Protein 7SGP (pdb70)

Solvent-accessible surface area: 6088 Å² total; per-residue (Å²): 196,114,14,36,94,25,66,8,110,47,67,10,83,18,64,2,101,29,175,136,49,161,107,111,4,98,0,28,2,16,0,10,0,30,49,121,134,0,51,96,8,0,113,110,63,28,97,45,1,43,81,25,0,75,132,7,0,54,72,23,23,19,145,81,1,86,73,115,172,17,57,76,135,2,54,87,44,0,66,66,84,0,41,94,62,12,150,47,17,102,1,86,67,8,65,34,88,53,35,92,53,144

Nearest PDB structures (foldseek):
  7sgn-assembly6_F  TM=9.863E-01  e=2.126E-18  Helicobacter pylori
  7sgo-assembly5_E  TM=9.899E-01  e=2.791E-17  Helicobacter pylori
  7sgn-assembly11_K  TM=9.844E-01  e=3.241E-16  Helicobacter pylori
  9hmf-assembly1_O  TM=9.910E-01  e=9.372E-13  Campylobacter jejuni
  6ahq-assembly1_I  TM=8.388E-01  e=2.238E-07  Vibrio alginolyticus

B-factor: mean 46.95, std 12.36, range [30.58, 98.34]

Foldseek 3Di:
DFADKAWLPDWDWEWAADPPHIKIKTWTKMFGWPHDVLVVVCVVCVVVLVVLLRVLVNDHHPVLCPDPVSVVVSFVSSQVSVQVPRDVGGTPTMDGPDIDMD

Structure (mmCIF, N/CA/C/O backbone):
data_7SGP
#
_entry.id   7SGP
#
_cell.length_a   41.513
_cell.length_b   59.986
_cell.length_c   60.969
_cell.angle_alpha   90.000
_cell.angle_beta   90.000
_cell.angle_gamma   90.000
#
_symmetry.space_group_name_H-M   'P 21 21 21'
#
loop_
_entity.id
_entity.type
_entity.pdbx_description
1 polymer 'Flagellar protein FliL'
2 water water
#
loop_
_atom_site.group_PDB
_atom_site.id
_atom_site.type_symbol
_atom_site.label_atom_id
_atom_site.label_alt_id
_atom_site.label_comp_id
_atom_site.label_asym_id
_atom_site.label_entity_id
_atom_site.label_seq_id
_atom_site.pdbx_PDB_ins_code
_atom_site.Cartn_x
_atom_site.Cartn_y
_atom_site.Cartn_z
_atom_site.occupancy
_atom_site.B_iso_or_equiv
_atom_site.auth_seq_id
_atom_site.auth_comp_id
_atom_site.auth_asym_id
_atom_site.auth_atom_id
_atom_site.pdbx_PDB_model_num
ATOM 1 N N . VAL A 1 12 ? 16.115 37.719 13.800 1.00 85.86 82 VAL A N 1
ATOM 2 C CA . VAL A 1 12 ? 15.413 39.013 13.938 1.00 81.35 82 VAL A CA 1
ATOM 3 C C . VAL A 1 12 ? 16.412 40.152 13.624 1.00 78.49 82 VAL A C 1
ATOM 4 O O . VAL A 1 12 ? 17.288 40.488 14.471 1.00 73.32 82 VAL A O 1
ATOM 8 N N . LEU A 1 13 ? 16.322 40.690 12.404 1.00 65.88 83 LEU A N 1
ATOM 9 C CA . LEU A 1 13 ? 17.075 41.890 11.953 1.00 63.39 83 LEU A CA 1
ATOM 10 C C . LEU A 1 13 ? 16.715 43.084 12.851 1.00 59.36 83 LEU A C 1
ATOM 11 O O . LEU A 1 13 ? 15.548 43.456 12.865 1.00 60.38 83 LEU A O 1
ATOM 16 N N . GLY A 1 14 ? 17.688 43.661 13.565 1.00 58.68 84 GLY A N 1
ATOM 17 C CA . GLY A 1 14 ? 17.506 44.877 14.381 1.00 54.07 84 GLY A CA 1
ATOM 18 C C . GLY A 1 14 ? 16.979 46.030 13.536 1.00 47.24 84 GLY A C 1
ATOM 19 O O . GLY A 1 14 ? 16.868 45.948 12.315 1.00 51.85 84 GLY A O 1
ATOM 20 N N . PRO A 1 15 ? 16.641 47.171 14.149 1.00 47.45 85 PRO A N 1
ATOM 21 C CA . PRO A 1 15 ? 16.328 48.364 13.364 1.00 47.34 85 PRO A CA 1
ATOM 22 C C . PRO A 1 15 ? 17.480 48.683 12.386 1.00 46.24 85 PRO A C 1
ATOM 23 O O . PRO A 1 15 ? 18.635 48.450 12.712 1.00 42.22 85 PRO A O 1
ATOM 27 N N . LEU A 1 16 ? 17.133 49.088 11.170 1.00 40.21 86 LEU A N 1
ATOM 28 C CA . LEU A 1 16 ? 18.100 49.367 10.092 1.00 45.49 86 LEU A CA 1
ATOM 29 C C . LEU A 1 16 ? 18.220 50.863 9.943 1.00 46.71 86 LEU A C 1
ATOM 30 O O . LEU A 1 16 ? 17.190 51.552 9.916 1.00 52.45 86 LEU A O 1
ATOM 35 N N . TYR A 1 17 ? 19.440 51.365 9.912 1.00 43.89 87 TYR A N 1
ATOM 36 C CA . TYR A 1 17 ? 19.649 52.803 9.657 1.00 37.15 87 TYR A CA 1
ATOM 37 C C . TYR A 1 17 ? 20.544 52.919 8.443 1.00 41.28 87 TYR A C 1
ATOM 38 O O . TYR A 1 17 ? 21.684 52.368 8.463 1.00 39.91 87 TYR A O 1
ATOM 47 N N . ALA A 1 18 ? 20.044 53.654 7.451 1.00 41.06 88 ALA A N 1
ATOM 48 C CA . ALA A 1 18 ? 20.752 54.038 6.220 1.00 40.33 88 ALA A CA 1
ATOM 49 C C . ALA A 1 18 ? 21.373 55.417 6.428 1.00 41.85 88 ALA A C 1
ATOM 50 O O . ALA A 1 18 ? 20.624 56.340 6.714 1.00 41.37 88 ALA A O 1
ATOM 52 N N . ILE A 1 19 ? 22.699 55.551 6.293 1.00 35.53 89 ILE A N 1
ATOM 53 C CA . ILE A 1 19 ? 23.325 56.895 6.227 1.00 44.70 89 ILE A CA 1
ATOM 54 C C . ILE A 1 19 ? 22.843 57.543 4.923 1.00 47.98 89 ILE A C 1
ATOM 55 O O . ILE A 1 19 ? 22.842 56.862 3.892 1.00 47.58 89 ILE A O 1
ATOM 60 N N . ASP A 1 20 ? 22.412 58.805 4.972 1.00 55.98 90 ASP A N 1
ATOM 61 C CA . ASP A 1 20 ? 21.645 59.419 3.843 1.00 67.55 90 ASP A CA 1
ATOM 62 C C . ASP A 1 20 ? 22.525 59.436 2.589 1.00 64.68 90 ASP A C 1
ATOM 63 O O . ASP A 1 20 ? 22.141 58.836 1.571 1.00 82.52 90 ASP A O 1
ATOM 68 N N . ALA A 1 21 ? 23.702 60.025 2.714 1.00 49.92 91 ALA A N 1
ATOM 69 C CA . ALA A 1 21 ? 24.635 60.346 1.622 1.00 53.61 91 ALA A CA 1
ATOM 70 C C . ALA A 1 21 ? 25.640 59.215 1.421 1.00 48.65 91 ALA A C 1
ATOM 71 O O . ALA A 1 21 ? 26.154 58.649 2.387 1.00 43.77 91 ALA A O 1
ATOM 73 N N . PRO A 1 22 ? 25.961 58.890 0.154 1.00 43.81 92 PRO A N 1
ATOM 74 C CA . PRO A 1 22 ? 27.096 58.042 -0.151 1.00 45.36 92 PRO A CA 1
ATOM 75 C C . PRO A 1 22 ? 28.414 58.665 0.323 1.00 42.07 92 PRO A C 1
ATOM 76 O O . PRO A 1 22 ? 28.558 59.844 0.433 1.00 39.15 92 PRO A O 1
ATOM 80 N N . PHE A 1 23 ? 29.374 57.812 0.618 1.00 39.49 93 PHE A N 1
ATOM 81 C CA . PHE A 1 23 ? 30.767 58.248 0.828 1.00 36.58 93 PHE A CA 1
ATOM 82 C C . PHE A 1 23 ? 31.516 58.111 -0.490 1.00 38.68 93 PHE A C 1
ATOM 83 O O . PHE A 1 23 ? 31.279 57.135 -1.249 1.00 40.31 93 PHE A O 1
ATOM 91 N N . ALA A 1 24 ? 32.283 59.133 -0.834 1.00 37.63 94 ALA A N 1
ATOM 92 C CA . ALA A 1 24 ? 33.140 59.150 -2.038 1.00 40.21 94 ALA A CA 1
ATOM 93 C C . ALA A 1 24 ? 34.507 59.601 -1.565 1.00 41.30 94 ALA A C 1
ATOM 94 O O . ALA A 1 24 ? 34.582 60.738 -1.065 1.00 39.63 94 ALA A O 1
ATOM 96 N N . VAL A 1 25 ? 35.497 58.714 -1.608 1.00 36.17 95 VAL A N 1
ATOM 97 C CA . VAL A 1 25 ? 36.866 59.011 -1.107 1.00 39.07 95 VAL A CA 1
ATOM 98 C C . VAL A 1 25 ? 37.928 58.517 -2.090 1.00 38.53 95 VAL A C 1
ATOM 99 O O . VAL A 1 25 ? 37.616 57.678 -2.969 1.00 39.92 95 VAL A O 1
ATOM 103 N N . ASN A 1 26 ? 39.138 59.044 -1.906 1.00 39.61 96 ASN A N 1
ATOM 104 C CA . ASN A 1 26 ? 40.410 58.513 -2.457 1.00 49.78 96 ASN A CA 1
ATOM 105 C C . ASN A 1 26 ? 40.829 57.253 -1.713 1.00 48.44 96 ASN A C 1
ATOM 106 O O . ASN A 1 26 ? 40.739 57.225 -0.471 1.00 47.64 96 ASN A O 1
ATOM 111 N N . LEU A 1 27 ? 41.292 56.282 -2.479 1.00 44.33 97 LEU A N 1
ATOM 112 C CA . LEU A 1 27 ? 42.118 55.157 -1.993 1.00 46.96 97 LEU A CA 1
ATOM 113 C C . LEU A 1 27 ? 43.507 55.235 -2.629 1.00 52.61 97 LEU A C 1
ATOM 114 O O . LEU A 1 27 ? 43.606 55.563 -3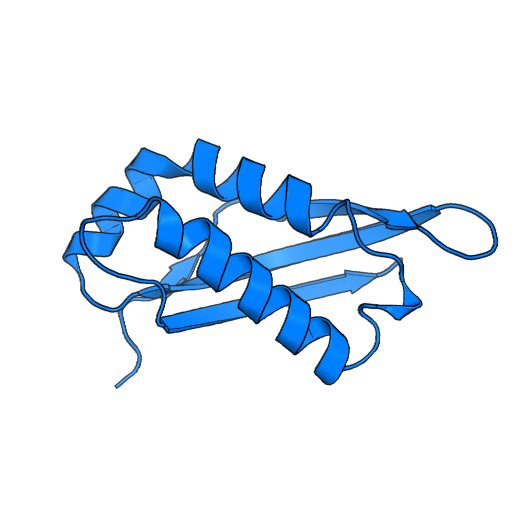.854 1.00 53.22 97 LEU A O 1
ATOM 119 N N . VAL A 1 28 ? 44.500 54.747 -1.895 1.00 53.33 98 VAL A N 1
ATOM 120 C CA . VAL A 1 28 ? 45.899 54.546 -2.387 1.00 47.47 98 VAL A CA 1
ATOM 121 C C . VAL A 1 28 ? 45.946 53.363 -3.356 1.00 45.89 98 VAL A C 1
ATOM 122 O O . VAL A 1 28 ? 45.229 52.335 -3.125 1.00 46.39 98 VAL A O 1
ATOM 126 N N . SER A 1 29 ? 46.673 53.546 -4.459 1.00 45.20 99 SER A N 1
ATOM 127 C CA . SER A 1 29 ? 46.927 52.512 -5.501 1.00 50.39 99 SER A CA 1
ATOM 128 C C . SER A 1 29 ? 48.392 52.608 -5.918 1.00 47.73 99 SER A C 1
ATOM 129 O O . SER A 1 29 ? 48.991 53.648 -5.675 1.00 46.79 99 SER A O 1
ATOM 132 N N . GLN A 1 30 ? 48.909 51.561 -6.559 1.00 49.43 100 GLN A N 1
ATOM 133 C CA . GLN A 1 30 ? 50.322 51.444 -6.998 1.00 53.68 100 GLN A CA 1
ATOM 134 C C . GLN A 1 30 ? 50.693 52.672 -7.834 1.00 59.65 100 GLN A C 1
ATOM 135 O O . GLN A 1 30 ? 51.704 53.326 -7.524 1.00 62.16 100 GLN A O 1
ATOM 141 N N . ASN A 1 31 ? 49.890 52.984 -8.845 1.00 63.68 101 ASN A N 1
ATOM 142 C CA . ASN A 1 31 ? 50.169 54.124 -9.748 1.00 70.28 101 ASN A CA 1
ATOM 143 C C . ASN A 1 31 ? 49.558 55.352 -9.073 1.00 68.79 101 ASN A C 1
ATOM 144 O O . ASN A 1 31 ? 50.114 55.787 -8.044 1.00 80.99 101 ASN A O 1
ATOM 149 N N . GLY A 1 32 ? 48.425 55.838 -9.565 1.00 64.25 102 GLY A N 1
ATOM 150 C CA . GLY A 1 32 ? 47.757 57.022 -8.995 1.00 68.38 102 GLY A CA 1
ATOM 151 C C . GLY A 1 32 ? 46.807 56.644 -7.878 1.00 59.43 102 GLY A C 1
ATOM 152 O O . GLY A 1 32 ? 46.871 55.527 -7.372 1.00 67.26 102 GLY A O 1
ATOM 153 N N . ARG A 1 33 ? 45.936 57.563 -7.506 1.00 56.16 103 ARG A N 1
ATOM 154 C CA . ARG A 1 33 ? 44.839 57.256 -6.577 1.00 54.55 103 ARG A CA 1
ATOM 155 C C . ARG A 1 33 ? 43.778 56.487 -7.352 1.00 49.08 103 ARG A C 1
ATOM 156 O O . ARG A 1 33 ? 43.718 56.557 -8.614 1.00 46.80 103 ARG A O 1
ATOM 164 N N . ARG A 1 34 ? 42.953 55.784 -6.603 1.00 43.90 104 ARG A N 1
ATOM 165 C CA . ARG A 1 34 ? 41.680 55.238 -7.099 1.00 44.38 104 ARG A CA 1
ATOM 166 C C . ARG A 1 34 ? 40.589 55.807 -6.193 1.00 43.74 104 ARG A C 1
ATOM 167 O O . ARG A 1 34 ? 40.909 56.626 -5.345 1.00 44.60 104 ARG A O 1
ATOM 175 N N . TYR A 1 35 ? 39.339 55.482 -6.488 1.00 44.72 105 TYR A N 1
ATOM 176 C CA . TYR A 1 35 ? 38.160 56.193 -5.971 1.00 44.02 105 TYR A CA 1
ATOM 177 C C . TYR A 1 35 ? 37.191 55.141 -5.493 1.00 41.49 105 TYR A C 1
ATOM 178 O O . TYR A 1 35 ? 37.015 54.120 -6.175 1.00 46.55 105 TYR A O 1
ATOM 187 N N . LEU A 1 36 ? 36.623 55.392 -4.329 1.00 41.04 106 LEU A N 1
ATOM 188 C CA . LEU A 1 36 ? 35.564 54.531 -3.775 1.00 36.35 106 LEU A CA 1
ATOM 189 C C . LEU A 1 36 ? 34.303 55.353 -3.603 1.00 33.39 106 LEU A C 1
ATOM 190 O O . LEU A 1 36 ? 34.390 56.409 -3.017 1.00 35.00 106 LEU A O 1
ATOM 195 N N . LYS A 1 37 ? 33.189 54.756 -3.978 1.00 35.12 107 LYS A N 1
ATOM 196 C CA . LYS A 1 37 ? 31.826 55.210 -3.654 1.00 38.80 107 LYS A CA 1
ATOM 197 C C . LYS A 1 37 ? 31.187 54.088 -2.853 1.00 37.23 107 LYS A C 1
ATOM 198 O O . LYS A 1 37 ? 31.141 52.940 -3.339 1.00 38.62 107 LYS A O 1
ATOM 204 N N . ALA A 1 38 ? 30.835 54.386 -1.605 1.00 36.10 108 ALA A N 1
ATOM 205 C CA . ALA A 1 38 ? 30.240 53.403 -0.685 1.00 40.15 108 ALA A CA 1
ATOM 206 C C . ALA A 1 38 ? 28.997 54.015 -0.026 1.00 38.36 108 ALA A C 1
ATOM 207 O O . ALA A 1 38 ? 29.029 55.178 0.437 1.00 36.07 108 ALA A O 1
ATOM 209 N N . SER A 1 39 ? 27.919 53.246 -0.006 1.00 34.75 109 SER A N 1
ATOM 210 C CA . SER A 1 39 ? 26.740 53.518 0.840 1.00 36.64 109 SER A CA 1
ATOM 211 C C . SER A 1 39 ? 26.707 52.496 1.966 1.00 32.82 109 SER A C 1
ATOM 212 O O . SER A 1 39 ? 26.829 51.308 1.703 1.00 35.64 109 SER A O 1
ATOM 215 N N . ILE A 1 40 ? 26.475 52.986 3.166 1.00 30.58 110 ILE A N 1
ATOM 216 C CA . ILE A 1 40 ? 26.445 52.186 4.420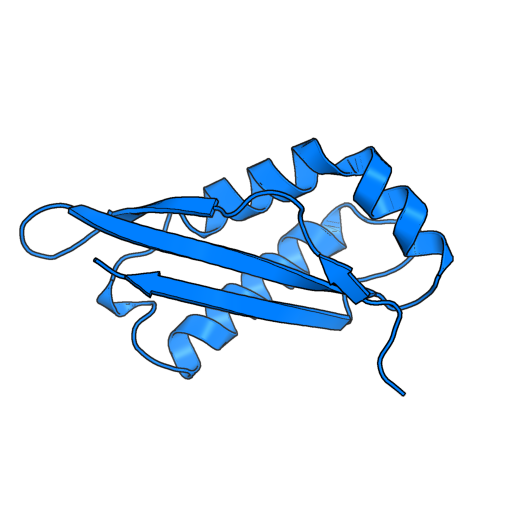 1.00 31.90 110 ILE A CA 1
ATOM 217 C C . ILE A 1 40 ? 25.067 52.233 5.087 1.00 34.36 110 ILE A C 1
ATOM 218 O O . ILE A 1 40 ? 24.504 53.323 5.256 1.00 34.10 110 ILE A O 1
ATOM 223 N N . SER A 1 41 ? 24.603 51.073 5.523 1.00 31.32 111 SER A N 1
ATOM 224 C CA . SER A 1 41 ? 23.492 50.895 6.466 1.00 36.13 111 SER A CA 1
ATOM 225 C C . SER A 1 41 ? 24.032 50.194 7.702 1.00 35.74 111 SER A C 1
ATOM 226 O O . SER A 1 41 ? 24.989 49.414 7.593 1.00 35.78 111 SER A O 1
ATOM 229 N N . LEU A 1 42 ? 23.418 50.493 8.842 1.00 35.27 112 LEU A N 1
ATOM 230 C CA . LEU A 1 42 ? 23.823 49.936 10.154 1.00 34.49 112 LEU A CA 1
ATOM 231 C C . LEU A 1 42 ? 22.679 49.105 10.705 1.00 34.07 112 LEU A C 1
ATOM 232 O O . LEU A 1 42 ? 21.513 49.560 10.662 1.00 38.39 112 LEU A O 1
ATOM 237 N N . GLU A 1 43 ? 22.984 47.946 11.254 1.00 34.74 113 GLU A N 1
ATOM 238 C CA . GLU A 1 43 ? 21.960 47.233 12.026 1.00 38.84 113 GLU A CA 1
ATOM 239 C C . GLU A 1 43 ? 22.143 47.590 13.506 1.00 33.11 113 GLU A C 1
ATOM 240 O O . GLU A 1 43 ? 23.218 47.377 13.989 1.00 32.35 113 GLU A O 1
ATOM 246 N N . LEU A 1 44 ? 21.132 48.163 14.137 1.00 42.12 114 LEU A N 1
ATOM 247 C CA . LEU A 1 44 ? 21.171 48.647 15.550 1.00 39.53 114 LEU A CA 1
ATOM 248 C C . LEU A 1 44 ? 20.669 47.561 16.514 1.00 42.44 114 LEU A C 1
ATOM 249 O O . LEU A 1 44 ? 19.816 46.749 16.117 1.00 40.41 114 LEU A O 1
ATOM 254 N N . SER A 1 45 ? 21.176 47.572 17.748 1.00 44.82 115 SER A N 1
ATOM 255 C CA . SER A 1 45 ? 20.792 46.625 18.830 1.00 46.67 115 SER A CA 1
ATOM 256 C C . SER A 1 45 ? 19.382 46.924 19.333 1.00 47.48 115 SER A C 1
ATOM 257 O O . SER A 1 45 ? 18.748 46.012 19.806 1.00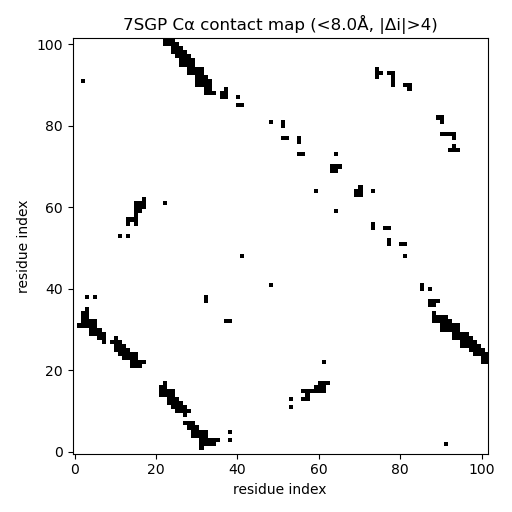 52.29 115 SER A O 1
ATOM 260 N N . ASN A 1 46 ? 18.915 48.165 19.266 1.00 49.63 116 ASN A N 1
ATOM 261 C CA . ASN A 1 46 ? 17.591 48.510 19.817 1.00 48.41 116 ASN A CA 1
ATOM 262 C C . ASN A 1 46 ? 17.102 49.752 19.103 1.00 52.87 116 ASN A C 1
ATOM 263 O O . ASN A 1 46 ? 17.925 50.400 18.422 1.00 44.89 116 ASN A O 1
ATOM 268 N N . GLU A 1 47 ? 15.816 50.041 19.279 1.00 51.34 117 GLU A N 1
ATOM 269 C CA . GLU A 1 47 ? 15.101 51.207 18.715 1.00 54.04 117 GLU A CA 1
ATOM 270 C C . GLU A 1 47 ? 15.665 52.525 19.241 1.00 48.32 117 GLU A C 1
ATOM 271 O O . GLU A 1 47 ? 15.648 53.485 18.462 1.00 46.32 117 GLU A O 1
ATOM 277 N N . LYS A 1 48 ? 16.055 52.639 20.513 1.00 51.93 118 LYS A N 1
ATOM 278 C CA . LYS A 1 48 ? 16.391 54.000 21.033 1.00 59.01 118 LYS A CA 1
ATOM 279 C C . LYS A 1 48 ? 17.764 54.418 20.502 1.00 56.66 118 LYS A C 1
ATOM 280 O O . LYS A 1 48 ? 17.999 55.631 20.402 1.00 56.80 118 LYS A O 1
ATOM 286 N N . LEU A 1 49 ? 18.577 53.466 20.032 1.00 49.01 119 LEU A N 1
ATOM 287 C CA . LEU A 1 49 ? 19.861 53.800 19.379 1.00 47.32 119 LEU A CA 1
ATOM 288 C C . LEU A 1 49 ? 19.595 54.609 18.106 1.00 44.00 119 LEU A C 1
ATOM 289 O O . LEU A 1 49 ? 20.461 55.409 17.725 1.00 44.21 119 LEU A O 1
ATOM 294 N N . LEU A 1 50 ? 18.391 54.523 17.537 1.00 45.34 120 LEU A N 1
ATOM 295 C CA . LEU A 1 50 ? 18.030 55.267 16.304 1.00 46.95 120 LEU A CA 1
ATOM 296 C C . LEU A 1 50 ? 18.116 56.788 16.524 1.00 47.20 120 LEU A C 1
ATOM 297 O O . LEU A 1 50 ? 18.628 57.498 15.626 1.00 43.58 120 LEU A O 1
ATOM 302 N N . ASN A 1 51 ? 17.668 57.323 17.660 1.00 43.49 121 ASN A N 1
ATOM 303 C CA . ASN A 1 51 ? 17.768 58.796 17.918 1.00 38.70 121 ASN A CA 1
ATOM 304 C C . ASN A 1 51 ? 19.254 59.177 17.977 1.00 31.29 121 ASN A C 1
ATOM 305 O O . ASN A 1 51 ? 19.704 60.177 17.328 1.00 37.64 121 ASN A O 1
ATOM 310 N N . GLU A 1 52 ? 20.033 58.368 18.669 1.00 34.36 122 GLU A N 1
ATOM 311 C CA . GLU A 1 52 ? 21.474 58.647 18.909 1.00 39.04 122 GLU A CA 1
ATOM 312 C C . GLU A 1 52 ? 22.229 58.700 17.579 1.00 36.37 122 GLU A C 1
ATOM 313 O O . GLU A 1 52 ? 22.995 59.635 17.378 1.00 35.52 122 GLU A O 1
ATOM 319 N N . VAL A 1 53 ? 21.984 57.770 16.651 1.00 38.88 123 VAL A N 1
ATOM 320 C CA . VAL A 1 53 ? 22.766 57.781 15.389 1.00 37.99 123 VAL A CA 1
ATOM 321 C C . VAL A 1 53 ? 22.323 58.985 14.569 1.00 39.22 123 VAL A C 1
ATOM 322 O O . VAL A 1 53 ? 23.177 59.586 13.925 1.00 42.05 123 VAL A O 1
ATOM 326 N N . LYS A 1 54 ? 21.046 59.343 14.594 1.00 39.70 124 LYS A N 1
ATOM 327 C CA . LYS A 1 54 ? 20.603 60.570 13.891 1.00 42.02 124 LYS A CA 1
ATOM 328 C C . LYS A 1 54 ? 21.259 61.808 14.524 1.00 35.53 124 LYS A C 1
ATOM 329 O O . LYS A 1 54 ? 21.770 62.678 13.780 1.00 36.73 124 LYS A O 1
ATOM 335 N N . VAL A 1 55 ? 21.307 61.895 15.848 1.00 40.05 125 VAL A N 1
ATOM 336 C CA . VAL A 1 55 ? 21.885 63.097 16.535 1.00 40.41 125 VAL A CA 1
ATOM 337 C C . VAL A 1 55 ? 23.386 63.178 16.244 1.00 40.38 125 VAL A C 1
ATOM 338 O O . VAL A 1 55 ? 23.907 64.297 15.970 1.00 37.11 125 VAL A O 1
ATOM 342 N N . LYS A 1 56 ? 24.080 62.040 16.273 1.00 38.52 126 LYS A N 1
ATOM 343 C CA . LYS A 1 56 ? 25.552 62.010 16.063 1.00 37.21 126 LYS A CA 1
ATOM 344 C C . LYS A 1 56 ? 25.907 61.810 14.578 1.00 39.70 126 LYS A C 1
ATOM 345 O O . LYS A 1 56 ? 27.046 61.397 14.304 1.00 40.64 126 LYS A O 1
ATOM 351 N N . ASP A 1 57 ? 25.001 62.113 13.649 1.00 42.38 127 ASP A N 1
ATOM 352 C CA . ASP A 1 57 ? 25.221 61.893 12.190 1.00 41.87 127 ASP A CA 1
ATOM 353 C C . ASP A 1 57 ? 26.599 62.408 11.729 1.00 47.28 127 ASP A C 1
ATOM 354 O O . ASP A 1 57 ? 27.323 61.684 10.957 1.00 38.94 127 ASP A O 1
ATOM 359 N N . THR A 1 58 ? 26.955 63.640 12.104 1.00 43.08 128 THR A N 1
ATOM 360 C CA . THR A 1 58 ? 28.216 64.284 11.678 1.00 44.27 128 THR A CA 1
ATOM 361 C C . THR A 1 58 ? 29.411 63.478 12.173 1.00 42.44 128 THR A C 1
ATOM 362 O O . THR A 1 58 ? 30.334 63.242 11.361 1.00 42.27 128 THR A O 1
ATOM 366 N N . ALA A 1 59 ? 29.417 63.107 13.452 1.00 40.94 129 ALA A N 1
ATOM 367 C CA . ALA A 1 59 ? 30.514 62.343 14.067 1.00 41.42 129 ALA A CA 1
ATOM 368 C C . ALA A 1 59 ? 30.577 60.954 13.407 1.00 38.31 129 ALA A C 1
ATOM 369 O O . ALA A 1 59 ? 31.661 60.426 13.236 1.00 35.20 129 ALA A O 1
ATOM 371 N N . ILE A 1 60 ? 29.442 60.346 13.094 1.00 37.78 130 ILE A N 1
ATOM 372 C CA . ILE A 1 60 ? 29.428 58.996 12.448 1.00 37.09 130 ILE A CA 1
ATOM 373 C C . ILE A 1 60 ? 30.038 59.097 11.038 1.00 35.36 130 ILE A C 1
ATOM 374 O O . ILE A 1 60 ? 30.944 58.334 10.738 1.00 35.43 130 ILE A O 1
ATOM 379 N N . LYS A 1 61 ? 29.641 60.083 10.248 1.00 34.39 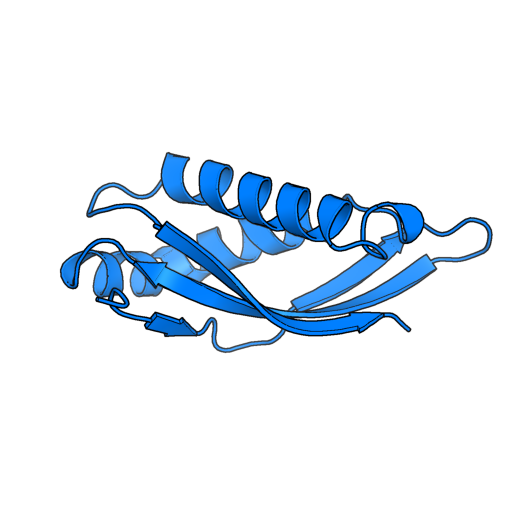131 LYS A N 1
ATOM 380 C CA . LYS A 1 61 ? 30.205 60.303 8.898 1.00 35.72 131 LYS A CA 1
ATOM 381 C C . LYS A 1 61 ? 31.695 60.581 8.965 1.00 35.95 131 LYS A C 1
ATOM 382 O O . LYS A 1 61 ? 32.424 60.008 8.161 1.00 34.89 131 LYS A O 1
ATOM 388 N N . ASP A 1 62 ? 32.146 61.459 9.851 1.00 39.39 132 ASP A N 1
ATOM 389 C CA . ASP A 1 62 ? 33.576 61.835 9.901 1.00 40.85 132 ASP A CA 1
ATOM 390 C C . ASP A 1 62 ? 34.410 60.612 10.278 1.00 39.05 132 ASP A C 1
ATOM 391 O O . ASP A 1 62 ? 35.532 60.493 9.768 1.00 47.67 132 ASP A O 1
ATOM 396 N N . THR A 1 63 ? 33.933 59.783 11.207 1.00 38.35 133 THR A N 1
ATOM 397 C CA . THR A 1 63 ? 34.620 58.530 11.624 1.00 40.99 133 THR A CA 1
ATOM 398 C C . THR A 1 63 ? 34.781 57.619 10.405 1.00 36.84 133 THR A C 1
ATOM 399 O O . THR A 1 63 ? 35.916 57.157 10.134 1.00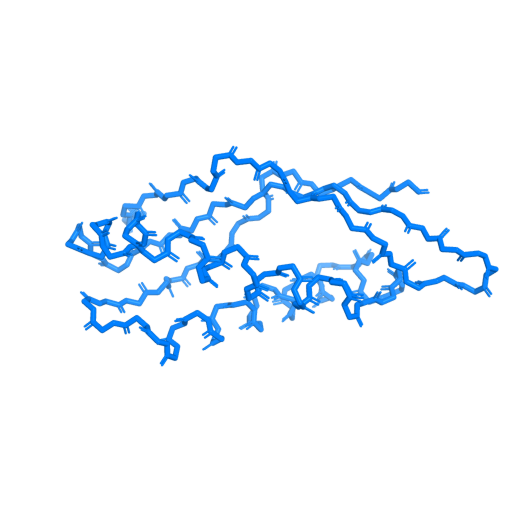 37.09 133 THR A O 1
ATOM 403 N N . ILE A 1 64 ? 33.698 57.424 9.670 1.00 36.28 134 ILE A N 1
ATOM 404 C CA . ILE A 1 64 ? 33.693 56.508 8.496 1.00 40.15 134 ILE A CA 1
ATOM 405 C C . ILE A 1 64 ? 34.644 57.056 7.424 1.00 39.95 134 ILE A C 1
ATOM 406 O O . ILE A 1 64 ? 35.437 56.292 6.907 1.00 35.66 134 ILE A O 1
ATOM 411 N N . ILE A 1 65 ? 34.560 58.345 7.110 1.00 35.87 135 ILE A N 1
ATOM 412 C CA . ILE A 1 65 ? 35.431 59.004 6.095 1.00 39.45 135 ILE A CA 1
ATOM 413 C C . ILE A 1 65 ? 36.912 58.776 6.447 1.00 42.61 135 ILE A C 1
ATOM 414 O O . ILE A 1 65 ? 37.709 58.442 5.540 1.00 44.11 135 ILE A O 1
ATOM 419 N N . GLU A 1 66 ? 37.268 58.972 7.708 1.00 44.32 136 GLU A N 1
ATOM 420 C CA . GLU A 1 66 ? 38.646 58.784 8.210 1.00 49.12 136 GLU A CA 1
ATOM 421 C C . GLU A 1 66 ? 39.060 57.311 8.080 1.00 47.56 136 GLU A C 1
ATOM 422 O O . GLU A 1 66 ? 40.198 57.060 7.716 1.00 42.98 136 GLU A O 1
ATOM 428 N N . ILE A 1 67 ? 38.173 56.370 8.364 1.00 37.27 137 ILE A N 1
ATOM 429 C CA . ILE A 1 67 ? 38.512 54.938 8.181 1.00 36.35 137 ILE A CA 1
ATOM 430 C C . ILE A 1 67 ? 38.640 54.660 6.666 1.00 37.03 137 ILE A C 1
ATOM 431 O O . ILE A 1 67 ? 39.641 54.123 6.264 1.00 35.79 137 ILE A O 1
ATOM 436 N N . LEU A 1 68 ? 37.691 55.037 5.839 1.00 40.34 138 LEU A N 1
ATOM 437 C CA . LEU A 1 68 ? 37.688 54.603 4.411 1.00 42.34 138 LEU A CA 1
ATOM 438 C C . LEU A 1 68 ? 38.895 55.190 3.696 1.00 39.11 138 LEU A C 1
ATOM 439 O O . LEU A 1 68 ? 39.507 54.482 2.850 1.00 42.05 138 LEU A O 1
ATOM 444 N N A SER A 1 69 ? 39.222 56.445 4.016 0.50 41.28 139 SER A N 1
ATOM 445 N N B SER A 1 69 ? 39.211 56.446 3.978 0.50 42.35 139 SER A N 1
ATOM 446 C CA A SER A 1 69 ? 40.275 57.269 3.357 0.50 44.13 139 SER A CA 1
ATOM 447 C CA B SER A 1 69 ? 40.273 57.208 3.272 0.50 45.89 139 SER A CA 1
ATOM 448 C C A SER A 1 69 ? 41.672 56.813 3.786 0.50 48.04 139 SER A C 1
ATOM 449 C C B SER A 1 69 ? 41.651 56.626 3.605 0.50 49.99 139 SER A C 1
ATOM 450 O O A SER A 1 69 ? 42.643 57.402 3.323 0.50 49.12 139 SER A O 1
ATOM 451 O O B SER A 1 69 ? 42.570 56.859 2.812 0.50 52.56 139 SER A O 1
ATOM 456 N N . SER A 1 70 ? 41.769 55.830 4.675 1.00 49.64 140 SER A N 1
ATOM 457 C CA . SER A 1 70 ? 43.061 55.253 5.130 1.00 48.18 140 SER A CA 1
ATOM 458 C C . SER A 1 70 ? 43.422 53.998 4.316 1.00 49.39 140 SER A C 1
ATOM 459 O O . SER A 1 70 ? 44.447 53.393 4.603 1.00 49.23 140 SER A O 1
ATOM 462 N N . LYS A 1 71 ? 42.581 53.548 3.392 1.00 46.31 141 LYS A N 1
ATOM 463 C CA . LYS A 1 71 ? 42.737 52.207 2.789 1.00 44.81 141 LYS A CA 1
ATOM 464 C C . LYS A 1 71 ? 43.391 52.310 1.421 1.00 42.78 141 LYS A C 1
ATOM 465 O O . LYS A 1 71 ? 43.237 53.323 0.759 1.00 40.52 141 LYS A O 1
ATOM 471 N N . SER A 1 72 ? 44.099 51.257 1.030 1.00 38.02 142 SER A N 1
ATOM 472 C CA . SER A 1 72 ? 44.603 51.058 -0.348 1.00 38.48 142 SER A CA 1
ATOM 473 C C . SER A 1 72 ? 43.621 50.158 -1.074 1.00 37.94 142 SER A C 1
ATOM 474 O O . SER A 1 72 ? 42.898 49.398 -0.425 1.00 36.87 142 SER A O 1
ATOM 477 N N . VAL A 1 73 ? 43.656 50.176 -2.395 1.00 34.21 143 VAL A N 1
ATOM 478 C CA . VAL A 1 73 ? 42.748 49.327 -3.183 1.00 36.00 143 VAL A CA 1
ATOM 479 C C . VAL A 1 73 ? 42.909 47.867 -2.756 1.00 35.61 143 VAL A C 1
ATOM 480 O O . VAL A 1 73 ? 41.863 47.136 -2.683 1.00 32.18 143 VAL A O 1
ATOM 484 N N . GLU A 1 74 ? 44.144 47.409 -2.575 1.00 32.57 144 GLU A N 1
ATOM 485 C CA . GLU A 1 74 ? 44.365 45.956 -2.391 1.00 36.99 144 GLU A CA 1
ATOM 486 C C . GLU A 1 74 ? 43.785 45.526 -1.041 1.00 36.96 144 GLU A C 1
ATOM 487 O O . GLU A 1 74 ? 43.547 44.289 -0.891 1.00 39.10 144 GLU A O 1
ATOM 493 N N . GLU A 1 75 ? 43.507 46.468 -0.115 1.00 34.33 145 GLU A N 1
ATOM 494 C CA . GLU A 1 75 ? 42.847 46.168 1.195 1.00 35.25 145 GLU A CA 1
ATOM 495 C C . GLU A 1 75 ? 41.321 46.014 1.069 1.00 37.51 145 GLU A C 1
ATOM 496 O O . GLU A 1 75 ? 40.697 45.679 2.082 1.00 37.97 145 GLU A O 1
ATOM 502 N N . VAL A 1 76 ? 40.714 46.286 -0.096 1.00 34.55 146 VAL A N 1
ATOM 503 C CA . VAL A 1 76 ? 39.228 46.351 -0.202 1.00 33.59 146 VAL A CA 1
ATOM 504 C C . VAL A 1 76 ? 38.716 45.606 -1.434 1.00 36.47 146 VAL A C 1
ATOM 505 O O . VAL A 1 76 ? 37.553 45.818 -1.789 1.00 43.05 146 VAL A O 1
ATOM 509 N N . VAL A 1 77 ? 39.495 44.676 -1.992 1.00 36.34 147 VAL A N 1
ATOM 510 C CA . VAL A 1 77 ? 39.062 43.914 -3.193 1.00 35.77 147 VAL A CA 1
ATOM 511 C C . VAL A 1 77 ? 38.664 42.495 -2.802 1.00 38.76 147 VAL A C 1
ATOM 512 O O . VAL A 1 77 ? 38.370 41.738 -3.717 1.00 37.97 147 VAL A O 1
ATOM 516 N N . THR A 1 78 ? 38.709 42.122 -1.525 1.00 35.14 148 THR A N 1
ATOM 517 C CA . THR A 1 78 ? 38.271 40.782 -1.062 1.00 40.23 148 THR A CA 1
ATOM 518 C C . THR A 1 78 ? 37.232 40.956 0.039 1.00 39.03 148 THR A C 1
ATOM 519 O O . THR A 1 78 ? 37.203 42.013 0.682 1.00 38.63 148 THR A O 1
ATOM 523 N N . ASN A 1 79 ? 36.452 39.914 0.256 1.00 40.95 149 ASN A N 1
ATOM 524 C CA . ASN A 1 79 ? 35.450 39.833 1.343 1.00 45.40 149 ASN A CA 1
ATOM 525 C C . ASN A 1 79 ? 36.166 39.987 2.66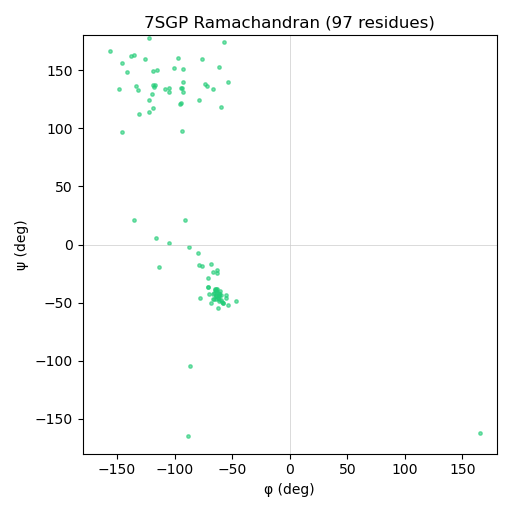1 1.00 41.83 149 ASN A C 1
ATOM 526 O O . ASN A 1 79 ? 35.615 40.651 3.544 1.00 40.23 149 ASN A O 1
ATOM 531 N N . LYS A 1 80 ? 37.299 39.314 2.788 1.00 39.26 150 LYS A N 1
ATOM 532 C CA . LYS A 1 80 ? 38.154 39.414 3.994 1.00 43.01 150 LYS A CA 1
ATOM 533 C C . LYS A 1 80 ? 38.596 40.866 4.264 1.00 39.25 150 LYS A C 1
ATOM 534 O O . LYS A 1 80 ? 38.522 41.277 5.419 1.00 39.10 150 LYS A O 1
ATOM 540 N N . GLY A 1 81 ? 39.140 41.607 3.289 1.00 34.31 151 GLY A N 1
ATOM 541 C CA . GLY A 1 81 ? 39.481 43.027 3.510 1.00 33.12 151 GLY A CA 1
ATOM 542 C C . GLY A 1 81 ? 38.249 43.854 3.841 1.00 34.74 151 GLY A C 1
ATOM 543 O O . GLY A 1 81 ? 38.279 44.685 4.772 1.00 33.01 151 GLY A O 1
ATOM 544 N N . LYS A 1 82 ? 37.154 43.637 3.125 1.00 36.44 152 LYS A N 1
ATOM 545 C CA . LYS A 1 82 ? 35.922 44.412 3.403 1.00 39.18 152 LYS A CA 1
ATOM 546 C C . LYS A 1 82 ? 35.387 44.110 4.814 1.00 40.64 152 LYS A C 1
ATOM 547 O O . LYS A 1 82 ? 34.929 45.057 5.487 1.00 37.78 152 LYS A O 1
ATOM 553 N N . ASN A 1 83 ? 35.376 42.842 5.222 1.00 36.71 153 ASN A N 1
ATOM 554 C CA . ASN A 1 83 ? 34.917 42.423 6.565 1.00 41.26 153 ASN A CA 1
ATOM 555 C C . ASN A 1 83 ? 35.782 43.086 7.638 1.00 40.11 153 ASN A C 1
ATOM 556 O O . ASN A 1 83 ? 35.207 43.479 8.649 1.00 41.02 153 ASN A O 1
ATOM 561 N N . LYS A 1 84 ? 37.102 43.204 7.442 1.00 40.06 154 LYS A N 1
ATOM 562 C CA . LYS A 1 84 ? 37.971 43.926 8.400 1.00 41.73 154 LYS A CA 1
ATOM 563 C C . LYS A 1 84 ? 37.591 45.422 8.428 1.00 41.66 154 LYS A C 1
ATOM 564 O O . LYS A 1 84 ? 37.590 46.051 9.505 1.00 36.81 154 LYS A O 1
ATOM 570 N N . LEU A 1 85 ? 37.278 46.005 7.281 1.00 37.38 155 LEU A N 1
ATOM 571 C CA . LEU A 1 85 ? 36.828 47.413 7.230 1.00 38.80 155 LEU A CA 1
ATOM 572 C C . LEU A 1 85 ? 35.511 47.554 8.023 1.00 36.09 155 LEU A C 1
ATOM 573 O O . LEU A 1 85 ? 35.350 48.512 8.806 1.00 32.24 155 LEU A O 1
ATOM 578 N N . LYS A 1 86 ? 34.564 46.655 7.812 1.00 32.13 156 LYS A N 1
ATOM 579 C CA . LYS A 1 86 ? 33.262 46.727 8.500 1.00 36.96 156 LYS A CA 1
ATOM 580 C C . LYS A 1 86 ? 33.484 46.613 10.007 1.00 37.47 156 LYS A C 1
ATOM 581 O O . LYS A 1 86 ? 32.814 47.368 10.766 1.00 38.90 156 LYS A O 1
ATOM 587 N N . ASP A 1 87 ? 34.362 45.705 10.443 1.00 41.02 157 ASP A N 1
ATOM 588 C CA . ASP A 1 87 ? 34.668 45.533 11.888 1.00 39.59 157 ASP A CA 1
ATOM 589 C C . ASP A 1 87 ? 35.319 46.787 12.459 1.00 42.68 157 ASP A C 1
ATOM 590 O O . ASP A 1 87 ? 35.052 47.085 13.614 1.00 39.65 157 ASP A O 1
ATOM 595 N N . GLU A 1 88 ? 36.191 47.451 11.710 1.00 36.18 158 GLU A N 1
ATOM 596 C CA . GLU A 1 88 ? 36.880 48.664 12.206 1.00 39.44 158 GLU A CA 1
ATOM 597 C C . GLU A 1 88 ? 35.840 49.786 12.293 1.00 42.00 158 GLU A C 1
ATOM 598 O O . GLU A 1 88 ? 35.804 50.525 13.302 1.00 36.78 158 GLU A O 1
ATOM 604 N N . ILE A 1 89 ? 34.966 49.912 11.293 1.00 34.49 159 ILE A N 1
ATOM 605 C CA . ILE A 1 89 ? 33.873 50.926 11.388 1.00 36.26 159 ILE A CA 1
ATOM 606 C C . ILE A 1 89 ? 33.042 50.638 12.654 1.00 39.58 159 ILE A C 1
ATOM 607 O O . ILE A 1 89 ? 32.741 51.565 13.452 1.00 36.61 159 ILE A O 1
ATOM 612 N N . LYS A 1 90 ? 32.621 49.408 12.831 1.00 36.07 160 LYS A N 1
ATOM 613 C CA . LYS A 1 90 ? 31.721 49.050 13.939 1.00 40.19 160 LYS A CA 1
ATOM 614 C C . LYS A 1 90 ? 32.381 49.389 15.282 1.00 40.06 160 LYS A C 1
ATOM 615 O O . LYS A 1 90 ? 31.685 49.963 16.112 1.00 37.30 160 LYS A O 1
ATOM 621 N N . SER A 1 91 ? 33.639 49.025 15.532 1.00 40.95 161 SER A N 1
ATOM 622 C CA . SER A 1 91 ? 34.254 49.253 16.876 1.00 45.74 161 SER A CA 1
ATOM 623 C C . SER A 1 91 ? 34.508 50.751 17.121 1.00 45.06 161 SER A C 1
ATOM 624 O O . SER A 1 91 ? 34.371 51.204 18.270 1.00 42.60 161 SER A O 1
ATOM 627 N N . HIS A 1 92 ? 34.893 51.520 16.110 1.00 39.66 162 HIS A N 1
ATOM 628 C CA . HIS A 1 92 ? 35.113 52.986 16.267 1.00 36.24 162 HIS A CA 1
ATOM 629 C C . HIS A 1 92 ? 33.795 53.704 16.570 1.00 39.41 162 HIS A C 1
ATOM 630 O O . HIS A 1 92 ? 33.762 54.567 17.451 1.00 46.55 162 HIS A O 1
ATOM 637 N N . LEU A 1 93 ? 32.719 53.357 15.893 1.00 35.24 163 LEU A N 1
ATOM 638 C CA . LEU A 1 93 ? 31.388 53.949 16.209 1.00 35.18 163 LEU A CA 1
ATOM 639 C C . LEU A 1 93 ? 30.933 53.485 17.588 1.00 40.06 163 LEU A C 1
ATOM 640 O O . LEU A 1 93 ? 30.449 54.304 18.376 1.00 35.26 163 LEU A O 1
ATOM 645 N N . ASN A 1 94 ? 31.036 52.201 17.874 1.00 38.93 164 ASN A N 1
ATOM 646 C CA . ASN A 1 94 ? 30.435 51.677 19.123 1.00 40.55 164 ASN A CA 1
ATOM 647 C C . ASN A 1 94 ? 31.122 52.321 20.331 1.00 41.11 164 ASN A C 1
ATOM 648 O O . ASN A 1 94 ? 30.497 52.369 21.388 1.00 43.62 164 ASN A O 1
ATOM 653 N N . SER A 1 95 ? 32.359 52.777 20.164 1.00 44.36 165 SER A N 1
ATOM 654 C CA . SER A 1 95 ? 33.159 53.429 21.222 1.00 45.24 165 SER A CA 1
ATOM 655 C C . SER A 1 95 ? 32.558 54.775 21.636 1.00 47.22 165 SER A C 1
ATOM 656 O O . SER A 1 95 ? 32.858 55.167 22.719 1.00 47.27 165 SER A O 1
ATOM 659 N N . PHE A 1 96 ? 31.763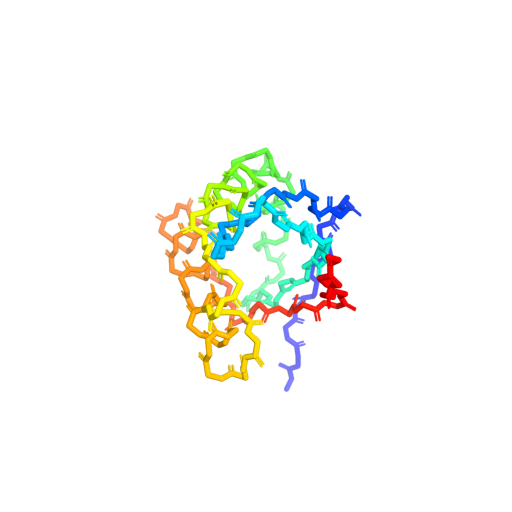 55.495 20.840 1.00 44.24 166 PHE A N 1
ATOM 660 C CA . PHE A 1 96 ? 31.139 56.746 21.366 1.00 42.36 166 PHE A CA 1
ATOM 661 C C . PHE A 1 96 ? 29.615 56.643 21.409 1.00 42.18 166 PHE A C 1
ATOM 662 O O . PHE A 1 96 ? 29.005 57.685 21.741 1.00 40.81 166 PHE A O 1
ATOM 670 N N . LEU A 1 97 ? 29.006 55.482 21.112 1.00 40.00 167 LEU A N 1
ATOM 671 C CA . LEU A 1 97 ? 27.519 55.340 21.230 1.00 43.30 167 LEU A CA 1
ATOM 672 C C . LEU A 1 97 ? 27.175 54.789 22.624 1.00 43.05 167 LEU A C 1
ATOM 673 O O . LEU A 1 97 ? 27.740 53.782 23.003 1.00 43.53 167 LEU A O 1
ATOM 678 N N . ILE A 1 98 ? 26.228 55.403 23.325 1.00 41.74 168 ILE A N 1
ATOM 679 C CA . ILE A 1 98 ? 25.886 55.014 24.728 1.00 46.59 168 ILE A CA 1
ATOM 680 C C . ILE A 1 98 ? 24.474 54.426 24.836 1.00 43.63 168 ILE A C 1
ATOM 681 O O . ILE A 1 98 ? 24.241 53.769 25.837 1.00 51.24 168 ILE A O 1
ATOM 686 N N . ASP A 1 99 ? 23.558 54.646 23.879 1.00 43.21 169 ASP A N 1
ATOM 687 C CA . ASP A 1 99 ? 22.152 54.155 23.990 1.00 44.90 169 ASP A CA 1
ATOM 688 C C . ASP A 1 99 ? 22.015 52.718 23.455 1.00 46.21 169 ASP A C 1
ATOM 689 O O . ASP A 1 99 ? 20.910 52.203 23.486 1.00 45.57 169 ASP A O 1
ATOM 694 N N . GLY A 1 100 ? 23.096 52.125 22.945 1.00 47.06 170 GLY A N 1
ATOM 695 C CA . GLY A 1 100 ? 23.102 50.804 22.305 1.00 44.24 170 GLY A CA 1
ATOM 696 C C . GLY A 1 100 ? 24.389 50.606 21.536 1.00 45.75 170 GLY A C 1
ATOM 697 O O . GLY A 1 100 ? 25.360 51.349 21.789 1.00 43.78 170 GLY A O 1
ATOM 698 N N . PHE A 1 101 ? 24.407 49.634 20.621 1.00 45.55 171 PHE A N 1
ATOM 699 C CA . PHE A 1 101 ? 25.602 49.305 19.807 1.00 40.74 171 PHE A CA 1
ATOM 700 C C . PHE A 1 101 ? 25.149 48.850 18.409 1.00 38.11 171 PHE A C 1
ATOM 701 O O . PHE A 1 101 ? 23.945 48.444 18.166 1.00 37.15 171 PHE A O 1
ATOM 709 N N . ILE A 1 102 ? 26.070 49.013 17.475 1.00 39.45 172 ILE A N 1
ATOM 710 C CA . ILE A 1 102 ? 25.871 48.586 16.066 1.00 35.88 172 ILE A CA 1
ATOM 711 C C . ILE A 1 102 ? 26.103 47.072 16.082 1.00 35.10 172 ILE A C 1
ATOM 712 O O . ILE A 1 102 ? 27.173 46.693 16.467 1.00 37.58 172 ILE A O 1
ATOM 717 N N . LYS A 1 103 ? 25.155 46.269 15.623 1.00 40.56 173 LYS A N 1
ATOM 718 C CA . LYS A 1 103 ? 25.340 44.798 15.432 1.00 44.93 173 LYS A CA 1
ATOM 719 C C . LYS A 1 103 ? 26.133 44.523 14.143 1.00 43.37 173 LYS A C 1
ATOM 720 O O . LYS A 1 103 ? 27.070 43.727 14.173 1.00 42.88 173 LYS A O 1
ATOM 726 N N . ASN A 1 104 ? 25.770 45.179 13.043 1.00 38.79 174 ASN A N 1
ATOM 727 C CA . ASN A 1 104 ? 26.383 44.962 11.719 1.00 40.48 174 ASN A CA 1
ATOM 728 C C . ASN A 1 104 ? 26.525 46.291 10.983 1.00 34.70 174 ASN A C 1
ATOM 729 O O . ASN A 1 104 ? 25.595 47.147 11.023 1.00 31.51 174 ASN A O 1
ATOM 734 N N . VAL A 1 105 ? 27.569 46.336 10.170 1.00 34.08 175 VAL A N 1
ATOM 735 C CA . VAL A 1 105 ? 27.753 47.321 9.067 1.00 33.13 175 VAL A CA 1
ATOM 736 C C . VAL A 1 105 ? 27.489 46.601 7.750 1.00 36.46 175 VAL A C 1
ATOM 737 O O . VAL A 1 105 ? 28.024 45.507 7.595 1.00 35.29 175 VAL A O 1
ATOM 741 N N . PHE A 1 106 ? 26.717 47.240 6.866 1.00 33.19 176 PHE A N 1
ATOM 742 C CA . PHE A 1 106 ? 26.336 46.776 5.515 1.00 38.51 176 PHE A CA 1
ATOM 743 C C . PHE A 1 106 ? 26.853 47.796 4.510 1.00 33.20 176 PHE A C 1
ATOM 744 O O . PHE A 1 106 ? 26.564 48.979 4.653 1.00 33.16 176 PHE A O 1
ATOM 752 N N . PHE A 1 107 ? 27.557 47.320 3.493 1.00 33.34 177 PHE A N 1
ATOM 753 C CA . PHE A 1 107 ? 27.878 48.118 2.291 1.00 33.63 177 PHE A CA 1
ATOM 754 C C . PHE A 1 107 ? 26.799 47.833 1.264 1.00 37.19 177 PHE A C 1
ATOM 755 O O . PHE A 1 107 ? 26.853 46.774 0.652 1.00 36.10 177 PHE A O 1
ATOM 763 N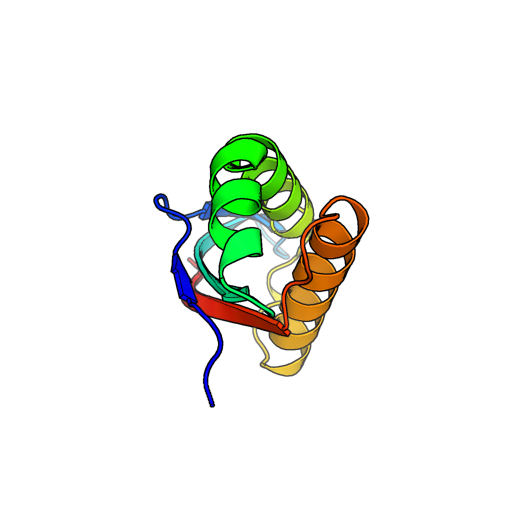 N . THR A 1 108 ? 25.812 48.714 1.177 1.00 36.63 178 THR A N 1
ATOM 764 C CA . THR A 1 108 ? 24.671 48.576 0.248 1.00 37.49 178 THR A CA 1
ATOM 765 C C . THR A 1 108 ? 25.107 49.006 -1.151 1.00 36.34 178 THR A C 1
ATOM 766 O O . THR A 1 108 ? 24.444 48.610 -2.092 1.00 37.36 178 THR A O 1
ATOM 770 N N . ASP A 1 109 ? 26.208 49.726 -1.256 1.00 37.25 179 ASP A N 1
ATOM 771 C CA . ASP A 1 109 ? 26.869 50.034 -2.544 1.00 40.30 179 ASP A CA 1
ATOM 772 C C . ASP A 1 109 ? 28.376 50.136 -2.254 1.00 41.18 179 ASP A C 1
ATOM 773 O O . ASP A 1 109 ? 28.738 50.687 -1.170 1.00 34.91 179 ASP A O 1
ATOM 778 N N . PHE A 1 110 ? 29.224 49.504 -3.074 1.00 34.87 180 PHE A N 1
ATOM 779 C CA . PHE A 1 110 ? 30.703 49.555 -2.923 1.00 35.97 180 PHE A CA 1
ATOM 780 C C . PHE A 1 110 ? 31.317 49.531 -4.316 1.00 36.91 180 PHE A C 1
ATOM 781 O O . PHE A 1 110 ? 31.457 48.455 -4.889 1.00 37.26 180 PHE A O 1
ATOM 789 N N . ILE A 1 111 ? 31.651 50.696 -4.850 1.00 37.01 181 ILE A N 1
ATOM 790 C CA . ILE A 1 111 ? 32.090 50.815 -6.275 1.00 39.34 181 ILE A CA 1
ATOM 791 C C . ILE A 1 111 ? 33.482 51.442 -6.296 1.00 39.61 181 ILE A C 1
ATOM 792 O O . ILE A 1 111 ? 33.648 52.611 -5.873 1.00 37.48 181 ILE A O 1
ATOM 797 N N . ILE A 1 112 ? 34.469 50.665 -6.738 1.00 38.23 182 ILE A N 1
ATOM 798 C CA . ILE A 1 112 ? 35.842 51.172 -6.974 1.00 39.96 182 ILE A CA 1
ATOM 799 C C . ILE A 1 112 ? 35.974 51.568 -8.454 1.00 43.45 182 ILE A C 1
ATOM 800 O O . ILE A 1 112 ? 35.566 50.805 -9.327 1.00 40.01 182 ILE A O 1
ATOM 805 N N . GLN A 1 113 ? 36.557 52.724 -8.687 1.00 48.42 183 GLN A N 1
ATOM 806 C CA . GLN A 1 113 ? 36.920 53.193 -10.035 1.00 55.50 183 GLN A CA 1
ATOM 807 C C . GLN A 1 113 ? 38.451 53.269 -10.068 1.00 54.16 183 GLN A C 1
ATOM 808 O O . GLN A 1 113 ? 39.052 52.667 -10.956 1.00 52.24 183 GLN A O 1
#

Secondary structure (DSSP, 8-state):
-PPPEEE-SSPEEEEEB-SSS-EEEEEEEEEEESSSTHHHHHHHTHHHHHHHHHHHHTT-BGGGSSSHHHHHHHHHHHHHHHHTT--S--EEEEEEEEEEE-

Sequence (102 aa):
VLGPLYAIDAPFAVNLVSQNGRRYLKASISLELSNEKLLNEVKVKDTAIKDTIIEILSSSKSVEEVVTNKGKNKLKDEIKSHLNSFLIDGFIKNVFFTDFIIQ

Radius of gyration: 13.72 Å; Cα contacts (8 Å, |Δi|>4): 164; chains: 1; bounding box: 35×25×35 Å